Protein AF-A0A674GIJ9-F1 (afdb_monomer)

Nearest PDB structures (foldseek):
  6zr5-assembly1_A  TM=9.001E-01  e=4.070E-04  Homo sapiens
  6zr5-assembly2_B  TM=8.713E-01  e=4.970E-04  Homo sapiens
  8wgf-assembly1_A  TM=8.952E-01  e=9.052E-04  Homo sapiens
  3elj-assembly1_A  TM=8.891E-01  e=1.542E-03  Homo sapiens
  4kkg-assembly1_A  TM=8.463E-01  e=1.263E-03  Homo sapiens

Organism: Taeniopygia guttata (NCBI:txid59729)

Sequence (79 aa):
MSRHFLYYFGEPTLDVKIAFCQGFGKQVDVSYIAKHYNMSKSKVDNQFYSVEVGDSTFTVLKRYQNLKPIGSGAQGIVW

pLDDT: mean 73.97, std 19.43, range [34.69, 96.25]

Structure (mmCIF, N/CA/C/O backbone):
data_AF-A0A674GIJ9-F1
#
_entry.id   AF-A0A674GIJ9-F1
#
loop_
_atom_site.group_PDB
_atom_site.id
_atom_site.type_symbol
_atom_site.label_atom_id
_atom_site.label_alt_id
_atom_site.label_comp_id
_atom_site.label_asym_id
_atom_site.label_entity_id
_atom_site.label_seq_id
_atom_site.pdbx_PDB_ins_code
_atom_site.Cartn_x
_atom_site.Cartn_y
_atom_site.Cartn_z
_atom_site.occupancy
_atom_site.B_iso_or_equiv
_atom_site.auth_seq_id
_atom_site.auth_comp_id
_atom_site.auth_asym_id
_atom_site.auth_atom_id
_atom_site.pdbx_PDB_model_num
ATOM 1 N N . MET A 1 1 ? -27.167 22.746 42.678 1.00 35.22 1 MET A N 1
ATOM 2 C CA . MET A 1 1 ? -26.828 23.410 41.403 1.00 35.22 1 MET A CA 1
ATOM 3 C C . MET A 1 1 ? -25.825 22.573 40.610 1.00 35.22 1 MET A C 1
ATOM 5 O O . MET A 1 1 ? -24.703 22.394 41.053 1.00 35.22 1 MET A O 1
ATOM 9 N N . SER A 1 2 ? -26.293 22.037 39.479 1.00 40.84 2 SER A N 1
ATOM 10 C CA . SER A 1 2 ? -25.597 21.774 38.207 1.00 40.84 2 SER A CA 1
ATOM 11 C C . SER A 1 2 ? -24.150 21.235 38.204 1.00 40.84 2 SER A C 1
ATOM 13 O O . SER A 1 2 ? -23.192 22.000 38.178 1.00 40.84 2 SER A O 1
ATOM 15 N N . ARG A 1 3 ? -23.995 19.907 38.062 1.00 42.59 3 ARG A N 1
ATOM 16 C CA . ARG A 1 3 ? -22.812 19.276 37.425 1.00 42.59 3 ARG A CA 1
ATOM 17 C C . ARG A 1 3 ? -23.083 18.987 35.944 1.00 42.59 3 ARG A C 1
ATOM 19 O 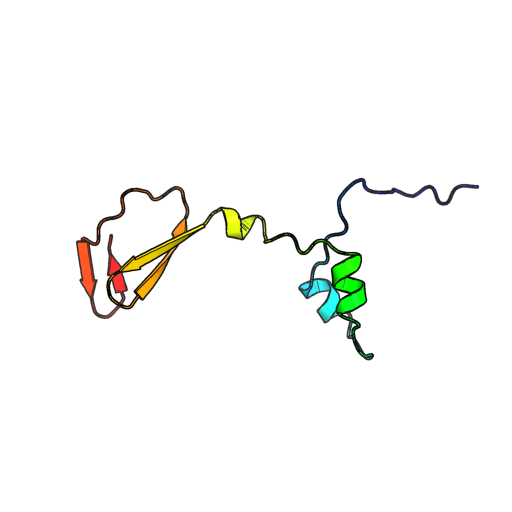O . ARG A 1 3 ? -22.742 17.932 35.427 1.00 42.59 3 ARG A O 1
ATOM 26 N N . HIS A 1 4 ? -23.744 19.923 35.272 1.00 36.06 4 HIS A N 1
ATOM 27 C CA . HIS A 1 4 ? -24.161 19.800 33.877 1.00 36.06 4 HIS A CA 1
ATOM 28 C C . HIS A 1 4 ? -23.050 20.229 32.899 1.00 36.06 4 HIS A C 1
ATOM 30 O O . HIS A 1 4 ? -23.321 20.795 31.841 1.00 36.06 4 HIS A O 1
ATOM 36 N N . PHE A 1 5 ? -21.785 19.987 33.258 1.00 35.47 5 PHE A N 1
ATOM 37 C CA . PHE A 1 5 ? -20.651 20.266 32.385 1.00 35.47 5 PHE A CA 1
ATOM 38 C C . PHE A 1 5 ? -20.463 19.099 31.414 1.00 35.47 5 PHE A C 1
ATOM 40 O O . PHE A 1 5 ? -19.717 18.161 31.664 1.00 35.47 5 PHE A O 1
ATOM 47 N N . LEU A 1 6 ? -21.187 19.217 30.301 1.00 34.69 6 LEU A N 1
ATOM 48 C CA . LEU A 1 6 ? -20.810 18.714 28.984 1.00 34.69 6 LEU A CA 1
ATOM 49 C C . LEU A 1 6 ? -20.627 17.192 28.897 1.00 34.69 6 LEU A C 1
ATOM 51 O O . LEU A 1 6 ? -19.521 16.677 28.752 1.00 34.69 6 LEU A O 1
ATOM 55 N N . TYR A 1 7 ? -21.760 16.486 28.855 1.00 37.28 7 TYR A N 1
ATOM 56 C CA . TYR A 1 7 ? -21.855 15.251 28.077 1.00 37.28 7 TYR A CA 1
ATOM 57 C C . TYR A 1 7 ? -21.585 15.618 26.610 1.00 37.28 7 TYR A C 1
ATOM 59 O O . TYR A 1 7 ? -22.488 16.004 25.868 1.00 37.28 7 TYR A O 1
ATOM 67 N N . TYR A 1 8 ? -20.316 15.579 26.207 1.00 42.03 8 TYR A N 1
ATOM 68 C CA . TYR A 1 8 ? -19.967 15.553 24.796 1.00 42.03 8 TYR A CA 1
ATOM 69 C C . TYR A 1 8 ? -20.528 14.250 24.232 1.00 42.03 8 TYR A C 1
ATOM 71 O O . TYR A 1 8 ? -20.103 13.156 24.592 1.00 42.03 8 TYR A O 1
ATOM 79 N N . PHE A 1 9 ? -21.547 14.399 23.392 1.00 43.03 9 PHE A N 1
ATOM 80 C CA . PHE A 1 9 ? -22.193 13.351 22.618 1.00 43.03 9 PHE A CA 1
ATOM 81 C C . PHE A 1 9 ? -21.212 12.849 21.549 1.00 43.03 9 PHE A C 1
ATOM 83 O O . PHE A 1 9 ? -21.266 13.228 20.383 1.00 43.03 9 PHE A O 1
ATOM 90 N N . GLY A 1 10 ? -20.237 12.062 21.982 1.00 54.94 10 GLY A N 1
ATOM 91 C CA . GLY A 1 10 ? -19.263 11.384 21.144 1.00 54.94 10 GLY A CA 1
ATOM 92 C C . GLY A 1 10 ? -18.863 10.109 21.863 1.00 54.94 10 GLY A C 1
ATOM 93 O O . GLY A 1 10 ? -18.668 10.131 23.076 1.00 54.94 10 GLY A O 1
ATOM 94 N N . GLU A 1 11 ? -18.830 8.991 21.142 1.00 55.72 11 GLU A N 1
ATOM 95 C CA . GLU A 1 11 ? -18.485 7.695 21.724 1.00 55.72 11 GLU A CA 1
ATOM 96 C C . GLU A 1 11 ? -17.195 7.781 22.560 1.00 55.72 11 GLU A C 1
ATOM 98 O O . GLU A 1 11 ? -16.264 8.494 22.174 1.00 55.72 11 GLU A O 1
ATOM 103 N N . PRO A 1 12 ? -17.106 7.065 23.693 1.00 59.75 12 PRO A N 1
ATOM 104 C CA . PRO A 1 12 ? -15.890 7.021 24.492 1.00 59.75 12 PRO A CA 1
ATOM 105 C C . PRO A 1 12 ? -14.758 6.374 23.680 1.00 59.75 12 PRO A C 1
ATOM 107 O O . PRO A 1 12 ? -14.651 5.152 23.582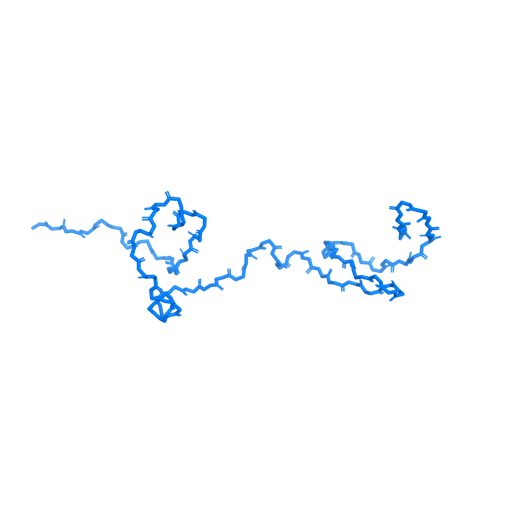 1.00 59.75 12 PRO A O 1
ATOM 110 N N . THR A 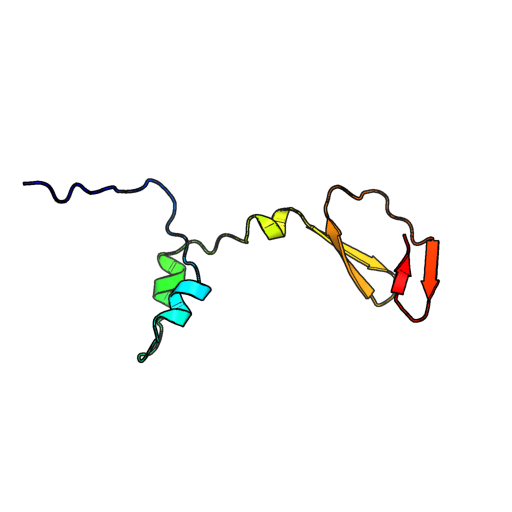1 13 ? -13.898 7.197 23.082 1.00 62.31 13 THR A N 1
ATOM 111 C CA . THR A 1 13 ? -12.671 6.762 22.403 1.00 62.31 13 THR A CA 1
ATOM 112 C C . THR A 1 13 ? -11.488 6.887 23.359 1.00 62.31 13 THR A C 1
ATOM 114 O O . THR A 1 13 ? -11.227 7.977 23.872 1.00 62.31 13 THR A O 1
ATOM 117 N N . LEU A 1 14 ? -10.764 5.791 23.599 1.00 68.88 14 LEU A N 1
ATOM 118 C CA . LEU A 1 14 ? -9.549 5.791 24.420 1.00 68.88 14 LEU A CA 1
ATOM 119 C C . LEU A 1 14 ? -8.315 6.069 23.550 1.00 68.88 14 LEU A C 1
ATOM 121 O O . LEU A 1 14 ? -7.990 5.279 22.666 1.00 68.88 14 LEU A O 1
ATOM 125 N N . ASP A 1 15 ? -7.586 7.150 23.833 1.00 67.19 15 ASP A N 1
ATOM 126 C CA . ASP A 1 15 ? -6.246 7.357 23.274 1.00 67.19 15 ASP A CA 1
ATOM 127 C C . ASP A 1 15 ? -5.207 6.625 24.139 1.00 67.19 15 ASP A C 1
ATOM 129 O O . ASP A 1 15 ? -4.864 7.049 25.246 1.00 67.19 15 ASP A O 1
ATOM 133 N N . VAL A 1 16 ? -4.702 5.503 23.622 1.00 64.69 16 VAL A N 1
ATOM 134 C CA . VAL A 1 16 ? -3.732 4.644 24.317 1.00 64.69 16 VAL A CA 1
ATOM 135 C C . VAL A 1 16 ? -2.411 5.374 24.590 1.00 64.69 16 VAL A C 1
ATOM 137 O O . VAL A 1 16 ? -1.775 5.100 25.609 1.00 64.69 16 VAL A O 1
ATOM 140 N N . LYS A 1 17 ? -2.002 6.337 23.744 1.00 57.94 17 LYS A N 1
ATOM 141 C CA . LYS A 1 17 ? -0.781 7.125 23.990 1.00 57.94 17 LYS A CA 1
ATOM 142 C C . LYS A 1 17 ? -0.954 8.019 25.216 1.00 57.94 17 LYS A C 1
ATOM 144 O O . LYS A 1 17 ? -0.061 8.061 26.057 1.00 57.94 17 LYS A O 1
ATOM 149 N N . ILE A 1 18 ? -2.113 8.669 25.354 1.00 60.53 18 ILE A N 1
ATOM 150 C CA . ILE A 1 18 ? -2.434 9.489 26.536 1.00 60.53 18 ILE A CA 1
ATOM 151 C C . ILE A 1 18 ? -2.519 8.617 27.792 1.00 60.53 18 ILE A C 1
ATOM 153 O O . ILE A 1 18 ? -1.955 8.982 28.824 1.00 60.53 18 ILE A O 1
ATOM 157 N N . ALA A 1 19 ? -3.165 7.450 27.699 1.00 60.72 19 ALA A N 1
ATOM 158 C CA . ALA A 1 1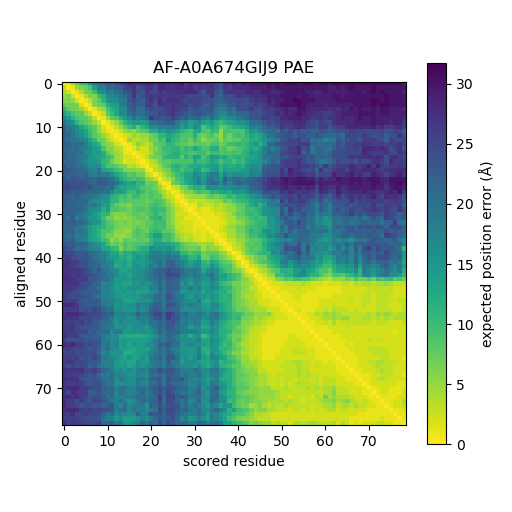9 ? -3.287 6.521 28.819 1.00 60.72 19 ALA A CA 1
ATOM 159 C C . ALA A 1 19 ? -1.910 6.075 29.352 1.00 60.72 19 ALA A C 1
ATOM 161 O O . ALA A 1 19 ? -1.689 6.059 30.560 1.00 60.72 19 ALA A O 1
ATOM 162 N N . PHE A 1 20 ? -0.95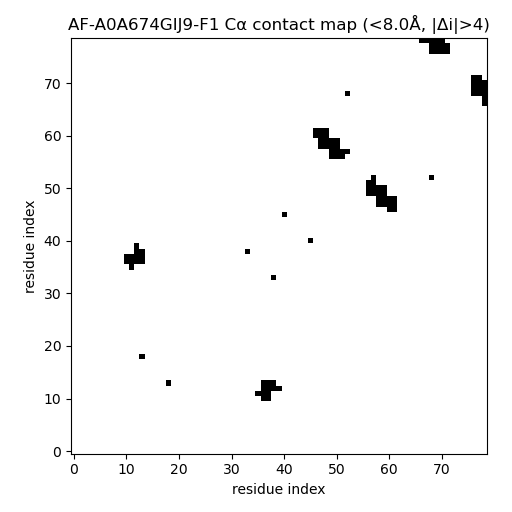3 5.773 28.467 1.00 62.59 20 PHE A N 1
ATOM 163 C CA . PHE A 1 20 ? 0.388 5.329 28.865 1.00 62.59 20 PHE A CA 1
ATOM 164 C C . PHE A 1 20 ? 1.272 6.443 29.447 1.00 62.59 20 PHE A C 1
ATOM 166 O O . PHE A 1 20 ? 2.058 6.177 30.358 1.00 62.59 20 PHE A O 1
ATOM 173 N N . CYS A 1 21 ? 1.134 7.690 28.983 1.00 57.38 21 CYS A N 1
ATOM 174 C CA . CYS A 1 21 ? 1.895 8.829 29.514 1.00 57.38 21 CYS A CA 1
ATOM 1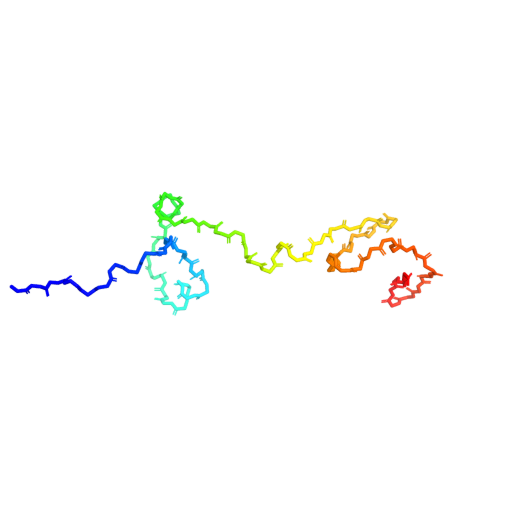75 C C . CYS A 1 21 ? 1.545 9.177 30.974 1.00 57.38 21 CYS A C 1
ATOM 177 O O . CYS A 1 21 ? 2.326 9.860 31.633 1.00 57.38 21 CYS A O 1
ATOM 179 N N . GLN A 1 22 ? 0.407 8.702 31.492 1.00 56.91 22 GLN A N 1
ATOM 180 C CA . GLN A 1 22 ? -0.036 8.956 32.868 1.00 56.91 22 GLN A CA 1
ATOM 181 C C . GLN A 1 22 ? 0.430 7.906 33.892 1.00 56.91 22 GLN A C 1
ATOM 183 O O . GLN A 1 22 ? -0.004 7.949 35.038 1.00 56.91 22 GLN A O 1
ATOM 188 N N . GLY A 1 23 ? 1.357 7.011 33.527 1.00 50.31 23 GLY A N 1
ATOM 189 C CA . GLY A 1 23 ? 2.071 6.167 34.488 1.00 50.31 23 GLY A CA 1
ATOM 190 C C . GLY A 1 23 ? 1.150 5.214 35.251 1.00 50.31 23 GLY A C 1
ATOM 191 O O . GLY A 1 23 ? 0.827 5.435 36.418 1.00 50.31 23 GLY A O 1
ATOM 192 N N . PHE A 1 24 ? 0.757 4.109 34.618 1.00 54.41 24 PHE A N 1
ATOM 193 C CA . PHE A 1 24 ? 0.050 3.034 35.310 1.00 54.41 24 PHE A CA 1
ATOM 194 C C . PHE A 1 24 ? 0.981 2.336 36.313 1.00 54.41 24 PHE A C 1
ATOM 196 O O . PHE A 1 24 ? 1.594 1.316 36.022 1.00 54.41 24 PHE A O 1
ATOM 203 N N . GLY A 1 25 ? 1.055 2.864 37.535 1.00 54.75 25 GLY A N 1
ATOM 204 C CA . GLY A 1 25 ? 1.646 2.175 38.687 1.00 54.75 25 GLY A CA 1
ATOM 205 C C . GLY A 1 25 ? 0.786 1.018 39.221 1.00 54.75 25 GLY A C 1
ATOM 206 O O . GLY A 1 25 ? 1.083 0.480 40.284 1.00 54.75 25 GLY A O 1
ATOM 207 N N . LYS A 1 26 ? -0.310 0.659 38.536 1.00 60.94 26 LYS A N 1
ATOM 208 C CA . LYS A 1 26 ? -1.244 -0.413 38.911 1.00 60.94 26 LYS A CA 1
ATOM 209 C C . LYS A 1 26 ? -1.704 -1.180 37.672 1.00 60.94 26 LYS A C 1
ATOM 211 O O . LYS A 1 26 ? -1.776 -0.618 36.583 1.00 60.94 26 LYS A O 1
ATOM 216 N N . GLN A 1 27 ? -2.014 -2.460 37.873 1.00 65.12 27 GLN A N 1
ATOM 217 C CA . GLN A 1 27 ? -2.509 -3.383 36.853 1.00 65.12 27 GLN A CA 1
ATOM 218 C C . GLN A 1 27 ? -3.703 -2.785 36.093 1.00 65.12 27 GLN A C 1
ATOM 220 O O . GLN A 1 27 ? -4.673 -2.336 36.702 1.00 65.12 27 GLN A O 1
ATOM 225 N N . VAL A 1 28 ? -3.617 -2.776 34.763 1.00 68.62 28 VAL A N 1
ATOM 226 C CA . VAL A 1 28 ? -4.676 -2.282 33.876 1.00 68.62 28 VAL A CA 1
ATOM 227 C C . VAL A 1 28 ? -5.652 -3.419 33.583 1.00 68.62 28 VAL A C 1
ATOM 229 O O . VAL A 1 28 ? -5.260 -4.441 33.022 1.00 68.62 28 VAL A O 1
ATOM 232 N N . ASP A 1 29 ? -6.926 -3.240 33.939 1.00 74.62 29 ASP A N 1
ATOM 233 C CA . ASP A 1 29 ? -7.994 -4.173 33.570 1.00 74.62 29 ASP A CA 1
ATOM 234 C C . ASP A 1 29 ? -8.455 -3.913 32.128 1.00 74.62 29 ASP A C 1
ATOM 236 O O . ASP A 1 29 ? -9.238 -3.005 31.833 1.00 74.62 29 ASP A O 1
ATOM 240 N N . VAL A 1 30 ? -7.957 -4.745 31.216 1.00 71.69 30 VAL A N 1
ATOM 241 C CA . VAL A 1 30 ? -8.262 -4.677 29.781 1.00 71.69 30 VAL A CA 1
ATOM 242 C C . VAL A 1 30 ? -9.739 -4.997 29.496 1.00 71.69 30 VAL A C 1
ATOM 244 O O . VAL A 1 30 ? -10.295 -4.508 28.512 1.00 71.69 30 VAL A O 1
ATOM 247 N N . SER A 1 31 ? -10.409 -5.767 30.364 1.00 76.00 31 SER A N 1
ATOM 24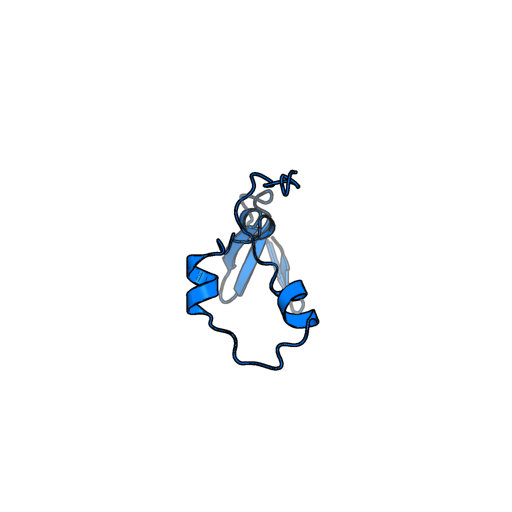8 C CA . SER A 1 31 ? -11.812 -6.154 30.176 1.00 76.00 31 SER A CA 1
ATOM 249 C C . SER A 1 31 ? -12.777 -4.993 30.430 1.00 76.00 31 SER A C 1
ATOM 251 O O . SER A 1 31 ? -13.762 -4.839 29.706 1.00 76.00 31 SER A O 1
ATOM 253 N N . TYR A 1 32 ? -12.470 -4.138 31.411 1.00 74.56 32 TYR A N 1
ATOM 254 C CA . TYR A 1 32 ? -13.209 -2.902 31.669 1.00 74.56 32 TYR A CA 1
ATOM 255 C C . TYR A 1 32 ? -13.063 -1.926 30.497 1.00 74.56 32 TYR A C 1
ATOM 257 O O . TYR A 1 32 ? -14.049 -1.362 30.024 1.00 74.56 32 TYR A O 1
ATOM 265 N N . ILE A 1 33 ? -11.845 -1.788 29.966 1.00 74.31 33 ILE A N 1
ATOM 266 C CA . ILE A 1 33 ? -11.572 -0.923 28.813 1.00 74.31 33 ILE A CA 1
ATOM 267 C C . ILE A 1 33 ? -12.385 -1.369 27.595 1.00 74.31 33 ILE A C 1
ATOM 269 O O . ILE A 1 33 ? -13.091 -0.557 27.005 1.00 74.31 33 ILE A O 1
ATOM 273 N N . ALA A 1 34 ? -12.345 -2.660 27.258 1.00 74.00 34 ALA A N 1
ATOM 274 C CA . ALA A 1 34 ? -13.037 -3.192 26.085 1.00 74.00 34 ALA A CA 1
ATOM 275 C C . ALA A 1 34 ? -14.571 -3.053 26.154 1.00 74.00 34 ALA A C 1
ATOM 277 O O . ALA A 1 34 ? -15.224 -2.978 25.117 1.00 74.00 34 ALA A O 1
ATOM 278 N N . LYS A 1 35 ? -15.157 -3.019 27.359 1.00 76.81 35 LYS A N 1
ATOM 279 C CA . LYS A 1 35 ? -16.607 -2.837 27.557 1.00 76.81 35 LYS A CA 1
ATOM 280 C C . LYS A 1 35 ? -17.057 -1.384 27.445 1.00 76.81 35 LYS A C 1
ATOM 282 O O . LYS A 1 35 ? -18.204 -1.135 27.086 1.00 76.81 35 LYS A O 1
ATOM 287 N N . HIS A 1 36 ? -16.188 -0.444 27.807 1.00 73.38 36 HIS A N 1
ATOM 288 C CA . HIS A 1 36 ? -16.557 0.961 27.976 1.00 73.38 36 HIS A CA 1
ATOM 289 C C . HIS A 1 36 ? -15.979 1.892 26.917 1.00 73.38 36 HIS A C 1
ATOM 291 O O . HIS A 1 36 ? -16.456 3.016 26.812 1.00 73.38 36 HIS A O 1
ATOM 297 N N . TYR A 1 37 ? -14.995 1.447 26.137 1.00 69.69 37 TYR A N 1
ATOM 298 C CA . TYR A 1 37 ? -14.372 2.250 2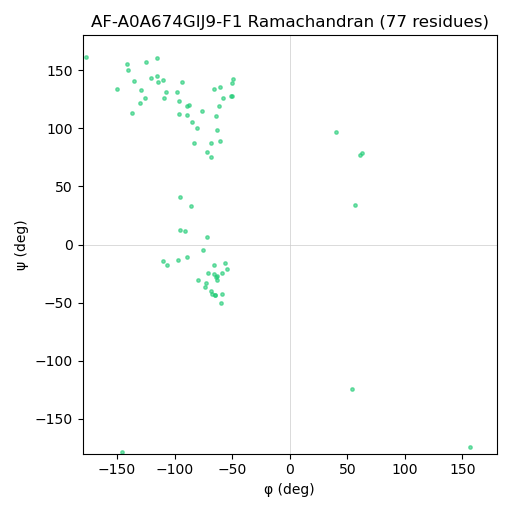5.094 1.00 69.69 37 TYR A CA 1
ATOM 299 C C . TYR A 1 37 ? -14.434 1.520 23.760 1.00 69.69 37 TYR A C 1
ATOM 301 O O . TYR A 1 37 ? -13.973 0.384 23.636 1.00 69.69 37 TYR A O 1
ATOM 309 N N . ASN A 1 38 ? -14.980 2.190 22.746 1.00 67.25 38 ASN A N 1
ATOM 310 C CA . ASN A 1 38 ? -14.953 1.662 21.393 1.00 67.25 38 ASN A CA 1
ATOM 311 C C . ASN A 1 38 ? -13.542 1.871 20.839 1.00 67.25 38 ASN A C 1
ATOM 313 O O . ASN A 1 38 ? -13.085 3.007 20.674 1.00 67.25 38 ASN A O 1
ATOM 317 N N . MET A 1 39 ? -12.834 0.775 20.566 1.00 63.97 39 MET A N 1
ATOM 318 C CA . MET A 1 39 ? -11.558 0.820 19.858 1.00 63.97 39 MET A CA 1
ATOM 319 C C . MET A 1 39 ? -11.852 1.147 18.397 1.00 63.97 39 MET A C 1
ATOM 321 O O . MET A 1 39 ? -11.903 0.266 17.539 1.00 63.97 39 MET A O 1
ATOM 325 N N . SER A 1 40 ? -12.091 2.425 18.101 1.00 62.34 40 SER A N 1
ATOM 326 C CA . SER A 1 40 ? -12.249 2.853 16.722 1.00 62.34 40 SER A CA 1
ATOM 327 C C . SER A 1 40 ? -10.940 2.556 16.005 1.00 62.34 40 SER A C 1
ATOM 329 O O . SER A 1 40 ? -9.893 3.105 16.367 1.00 62.34 40 SER A O 1
ATOM 331 N N . LYS A 1 41 ? -10.993 1.701 14.980 1.00 59.53 41 LYS A N 1
ATOM 332 C CA . LYS A 1 41 ? -9.905 1.598 14.010 1.00 59.53 41 LYS A CA 1
ATOM 333 C C . LYS A 1 41 ? -9.597 3.023 13.563 1.00 59.53 41 LYS A C 1
ATOM 335 O O . LYS A 1 41 ? -10.532 3.776 13.272 1.00 59.53 41 LYS A O 1
ATOM 340 N N . SER A 1 42 ? -8.331 3.429 13.634 1.00 62.59 42 SER A N 1
ATOM 341 C CA . SER A 1 42 ? -7.971 4.827 13.409 1.00 62.59 42 SER A CA 1
ATOM 342 C C . SER A 1 42 ? -8.612 5.294 12.091 1.00 62.59 42 SER A C 1
ATOM 344 O O . SER A 1 42 ? -8.637 4.541 11.114 1.00 62.59 42 SER A O 1
ATOM 346 N N . LYS A 1 43 ? -9.162 6.518 12.021 1.00 62.19 43 LYS A N 1
ATOM 347 C CA . LYS A 1 43 ? -9.711 7.042 10.748 1.00 62.19 43 LYS A CA 1
ATOM 348 C C . LYS A 1 43 ? -8.675 6.988 9.610 1.00 62.19 43 LYS A C 1
ATOM 350 O O . LYS A 1 43 ? -9.052 6.999 8.440 1.00 62.19 43 LYS A O 1
ATOM 355 N N . VAL A 1 44 ? -7.389 6.915 9.962 1.00 63.38 44 VAL A N 1
ATOM 356 C CA . VAL A 1 44 ? -6.252 6.764 9.054 1.00 63.38 44 VAL A CA 1
ATOM 357 C C . VAL A 1 44 ? -6.248 5.382 8.390 1.00 63.38 44 VAL A C 1
ATOM 359 O O . VAL A 1 44 ? -6.057 5.311 7.181 1.00 63.38 44 VAL A O 1
ATOM 362 N N . ASP A 1 45 ? -6.570 4.299 9.104 1.00 64.75 45 ASP A N 1
ATOM 363 C CA . ASP A 1 45 ? -6.532 2.926 8.568 1.00 64.75 45 ASP A CA 1
ATOM 364 C C . ASP A 1 45 ? -7.535 2.708 7.425 1.00 64.75 45 ASP A C 1
ATOM 366 O O . ASP A 1 45 ? -7.299 1.903 6.527 1.00 64.75 45 ASP A O 1
ATOM 370 N N . ASN A 1 46 ? -8.648 3.450 7.407 1.00 80.50 46 ASN A N 1
ATOM 371 C CA . ASN A 1 46 ? -9.627 3.351 6.323 1.00 80.50 46 ASN A CA 1
ATOM 372 C C . ASN A 1 46 ? -9.167 4.039 5.019 1.00 80.50 46 ASN A C 1
ATOM 374 O O . ASN A 1 46 ? -9.863 3.955 4.006 1.00 80.50 46 ASN A O 1
ATOM 378 N N . GLN A 1 47 ? -8.018 4.719 5.007 1.00 90.25 47 GLN A N 1
ATOM 379 C CA . GLN A 1 47 ? -7.481 5.372 3.806 1.00 90.25 47 GLN A CA 1
ATOM 380 C C . GLN A 1 47 ? -6.578 4.460 2.972 1.00 90.25 47 GLN A C 1
ATOM 382 O O . GLN A 1 47 ? -6.257 4.812 1.835 1.00 90.25 47 GLN A O 1
ATOM 387 N N . PHE A 1 48 ? -6.197 3.298 3.507 1.00 94.88 48 PHE A N 1
ATOM 388 C CA . PHE A 1 48 ? -5.238 2.395 2.883 1.00 94.88 48 PHE A CA 1
ATOM 389 C C . PHE A 1 48 ? -5.865 1.053 2.492 1.00 94.88 48 PHE A C 1
ATOM 391 O O . PHE A 1 48 ? -6.931 0.675 2.984 1.00 94.88 48 PHE A O 1
ATOM 398 N N . TYR A 1 49 ? -5.201 0.345 1.585 1.00 94.00 49 TYR A N 1
ATOM 399 C CA . TYR A 1 49 ? -5.471 -1.044 1.234 1.00 94.00 49 TYR A CA 1
ATOM 400 C C . TYR A 1 49 ? -4.150 -1.787 1.002 1.00 94.00 49 TYR A C 1
ATOM 402 O O . TYR A 1 49 ? -3.134 -1.159 0.697 1.00 94.00 49 TYR A O 1
ATOM 410 N N . SER A 1 50 ? -4.168 -3.108 1.181 1.00 93.75 50 SER A N 1
ATOM 411 C CA . SER A 1 50 ? -2.994 -3.960 0.978 1.00 93.75 50 SER A CA 1
ATOM 412 C C . SER A 1 50 ? -2.965 -4.521 -0.440 1.00 93.75 50 SER A C 1
ATOM 414 O O . SER A 1 50 ? -4.004 -4.928 -0.960 1.00 93.75 50 SER A O 1
ATOM 416 N N . VAL A 1 51 ? -1.778 -4.567 -1.043 1.00 93.38 51 VAL A N 1
ATOM 417 C CA . VAL A 1 51 ? -1.530 -5.190 -2.350 1.00 93.38 51 VAL A CA 1
ATOM 418 C C . VAL A 1 51 ? -0.349 -6.140 -2.244 1.00 93.38 51 VAL A C 1
ATOM 420 O O . VAL A 1 51 ? 0.687 -5.776 -1.692 1.00 93.38 51 VAL A O 1
ATOM 423 N N . GLU A 1 52 ? -0.496 -7.342 -2.781 1.00 93.94 52 GLU A N 1
ATOM 424 C CA . GLU A 1 52 ? 0.554 -8.360 -2.805 1.00 93.94 52 GLU A CA 1
ATOM 425 C C . GLU A 1 52 ? 1.275 -8.353 -4.161 1.00 93.94 52 GLU A C 1
ATOM 427 O O . GLU A 1 52 ? 0.632 -8.348 -5.212 1.00 93.94 52 GLU A O 1
ATOM 432 N N . VAL A 1 53 ? 2.613 -8.340 -4.138 1.00 91.44 53 VAL A N 1
ATOM 433 C CA . VAL A 1 53 ? 3.479 -8.485 -5.323 1.00 91.44 53 VAL A CA 1
ATOM 434 C C . VAL A 1 53 ? 4.632 -9.410 -4.990 1.00 91.44 53 VAL A C 1
ATOM 436 O O . VAL A 1 53 ? 5.507 -9.049 -4.200 1.00 91.44 53 VAL A O 1
ATOM 439 N N . GLY A 1 54 ? 4.655 -10.584 -5.621 1.00 88.56 54 GLY A N 1
ATOM 440 C CA . GLY A 1 54 ? 5.602 -11.635 -5.251 1.00 88.56 54 GLY A CA 1
ATOM 441 C C . GLY A 1 54 ? 5.486 -11.929 -3.755 1.00 88.56 54 GLY A C 1
ATOM 442 O O . GLY A 1 54 ? 4.384 -12.145 -3.261 1.00 88.56 54 GLY A O 1
ATOM 443 N N . ASP A 1 55 ? 6.604 -11.824 -3.037 1.00 92.81 55 ASP A N 1
ATOM 444 C CA . ASP A 1 55 ? 6.679 -12.096 -1.594 1.00 92.81 55 ASP A CA 1
ATOM 445 C C . ASP A 1 55 ? 6.530 -10.830 -0.723 1.00 92.81 55 ASP A C 1
ATOM 447 O O . ASP A 1 55 ? 6.841 -10.840 0.467 1.00 92.81 55 ASP A O 1
ATOM 451 N N . SER A 1 56 ? 6.106 -9.703 -1.311 1.00 92.56 56 SER A N 1
ATOM 452 C CA . SER A 1 56 ? 5.981 -8.411 -0.623 1.00 92.56 56 SER A CA 1
ATOM 453 C C . SER A 1 56 ? 4.529 -7.947 -0.520 1.00 92.56 56 SER A C 1
ATOM 455 O O . SER A 1 56 ? 3.765 -8.022 -1.483 1.00 92.56 56 SER A O 1
ATOM 457 N N . THR A 1 57 ? 4.171 -7.372 0.630 1.00 95.56 57 THR A N 1
ATOM 458 C CA . THR A 1 57 ? 2.881 -6.705 0.851 1.00 95.56 57 THR A CA 1
ATOM 459 C C . THR A 1 57 ? 3.078 -5.198 0.951 1.00 95.56 57 THR A C 1
ATOM 461 O O . THR A 1 57 ? 3.849 -4.709 1.777 1.00 95.56 57 THR A O 1
ATOM 464 N N . PHE A 1 58 ? 2.341 -4.451 0.136 1.00 95.12 58 PHE A N 1
ATOM 465 C CA . PHE A 1 58 ? 2.365 -2.995 0.090 1.00 95.12 58 PHE A CA 1
ATOM 466 C C . PHE A 1 58 ? 1.096 -2.420 0.703 1.00 95.12 58 PHE A C 1
ATOM 468 O O . PHE A 1 58 ? -0.005 -2.804 0.321 1.00 95.12 58 PHE A O 1
ATOM 475 N N . THR A 1 59 ? 1.247 -1.445 1.595 1.00 94.50 59 THR A N 1
ATOM 476 C CA . THR A 1 59 ? 0.129 -0.656 2.122 1.00 94.50 59 THR A CA 1
ATOM 477 C C . THR A 1 59 ? 0.020 0.636 1.325 1.00 94.50 59 THR A C 1
ATOM 479 O O . THR A 1 59 ? 0.895 1.499 1.390 1.00 94.50 59 THR A O 1
ATOM 482 N N . VAL A 1 60 ? -1.057 0.774 0.557 1.00 95.06 60 VAL A N 1
ATOM 483 C CA . VAL A 1 60 ? -1.221 1.820 -0.457 1.00 95.06 60 VAL A CA 1
ATOM 484 C C . VAL A 1 60 ? -2.439 2.677 -0.138 1.00 95.06 60 VAL A C 1
ATOM 486 O O . VAL A 1 60 ? -3.463 2.174 0.311 1.00 95.06 60 VAL A O 1
ATOM 489 N N . LEU A 1 61 ? -2.366 3.985 -0.393 1.00 94.88 61 LEU A N 1
ATOM 490 C CA . LEU A 1 61 ? -3.536 4.862 -0.297 1.00 94.88 61 LEU A CA 1
ATOM 491 C C . LEU A 1 61 ? -4.579 4.508 -1.367 1.00 94.88 61 LEU A C 1
ATOM 493 O O . LEU A 1 61 ? -4.251 4.438 -2.548 1.00 94.88 61 LEU A O 1
ATOM 497 N N . LYS A 1 62 ? -5.857 4.413 -0.982 1.00 94.19 62 LYS A N 1
ATOM 498 C CA . LYS A 1 62 ? -6.994 4.033 -1.855 1.00 94.19 62 LYS A CA 1
ATOM 499 C C . LYS A 1 62 ? -7.187 4.900 -3.112 1.00 94.19 62 LYS A C 1
ATOM 501 O O . LYS A 1 62 ? -7.906 4.503 -4.026 1.00 94.19 62 LYS A O 1
ATOM 506 N N . ARG A 1 63 ? -6.568 6.086 -3.168 1.00 96.00 63 ARG A N 1
ATOM 507 C CA . ARG A 1 63 ? -6.563 6.955 -4.360 1.00 96.00 63 ARG A CA 1
ATOM 508 C C . ARG A 1 63 ? -5.711 6.406 -5.507 1.00 96.00 63 ARG A C 1
ATOM 510 O O . ARG A 1 63 ? -5.946 6.769 -6.651 1.00 96.00 63 ARG A O 1
ATOM 517 N N . TYR A 1 64 ? -4.724 5.566 -5.209 1.00 96.06 64 TYR A N 1
ATOM 518 C CA . TYR A 1 64 ? -3.914 4.903 -6.222 1.00 96.06 64 TYR A CA 1
ATOM 519 C C . TYR A 1 64 ? -4.594 3.589 -6.584 1.00 96.06 64 TYR A C 1
ATOM 521 O O . TYR A 1 64 ? -4.678 2.690 -5.751 1.00 96.06 64 TYR A O 1
ATOM 529 N N . GLN A 1 65 ? -5.121 3.504 -7.801 1.00 94.31 65 GLN A N 1
ATOM 530 C CA . GLN A 1 65 ? -5.893 2.367 -8.302 1.00 94.31 65 GLN A CA 1
ATOM 531 C C . GLN A 1 65 ? -5.261 1.844 -9.588 1.00 94.31 65 GLN A C 1
ATOM 533 O O . GLN A 1 65 ? -4.571 2.590 -10.281 1.00 94.31 65 GLN A O 1
ATOM 538 N N . ASN A 1 66 ? -5.526 0.578 -9.921 1.00 93.81 66 ASN A N 1
ATOM 539 C CA . ASN A 1 66 ? -5.001 -0.078 -11.125 1.00 93.81 66 ASN A CA 1
ATOM 540 C C . ASN A 1 66 ? -3.463 -0.066 -11.213 1.00 93.81 66 ASN A C 1
ATOM 542 O O . ASN A 1 66 ? -2.911 0.032 -12.308 1.00 93.81 66 ASN A O 1
ATOM 546 N N . LEU A 1 67 ? -2.782 -0.150 -10.065 1.00 90.75 67 LEU A N 1
ATOM 547 C CA . LEU A 1 67 ? -1.325 -0.228 -10.001 1.00 90.75 67 LEU A CA 1
ATOM 548 C C . LEU A 1 67 ? -0.826 -1.478 -10.734 1.00 90.75 67 LEU A C 1
ATOM 550 O O . LEU A 1 67 ? -1.380 -2.566 -10.557 1.00 90.75 67 LEU A O 1
ATOM 554 N N . LYS A 1 68 ? 0.223 -1.325 -11.545 1.00 93.38 68 LYS A N 1
ATOM 555 C CA . LYS A 1 68 ? 0.857 -2.430 -12.271 1.00 93.38 68 LYS A CA 1
ATOM 556 C C . LYS A 1 68 ? 2.356 -2.361 -12.029 1.00 93.38 68 LYS A C 1
ATOM 558 O O . LYS A 1 68 ? 2.938 -1.348 -12.373 1.00 93.38 68 LYS A O 1
ATOM 563 N N . PRO A 1 69 ? 3.002 -3.394 -11.478 1.00 91.06 69 PRO A N 1
ATOM 564 C CA . PRO A 1 69 ? 4.440 -3.334 -11.255 1.00 91.06 69 PRO A CA 1
ATOM 565 C C . PRO A 1 69 ? 5.165 -3.074 -12.585 1.00 91.06 69 PRO A C 1
ATOM 567 O O . PRO A 1 69 ? 4.949 -3.797 -13.559 1.00 91.06 69 PRO A O 1
ATOM 570 N N . ILE A 1 70 ? 6.007 -2.039 -12.620 1.00 95.19 70 ILE A N 1
ATOM 571 C CA . ILE A 1 70 ? 6.803 -1.665 -13.801 1.00 95.19 70 ILE A CA 1
ATOM 572 C C . ILE A 1 70 ? 8.284 -2.010 -13.646 1.00 95.19 70 ILE A C 1
ATOM 574 O O . ILE A 1 70 ? 9.004 -2.082 -14.640 1.00 95.19 70 ILE A O 1
ATOM 578 N N . GLY A 1 71 ? 8.756 -2.247 -12.420 1.00 95.62 71 GLY A N 1
ATOM 579 C CA . GLY A 1 71 ? 10.137 -2.652 -12.189 1.00 95.62 71 GLY A CA 1
ATOM 580 C C . GLY A 1 71 ? 10.455 -2.943 -10.729 1.00 95.62 71 GLY A C 1
ATOM 581 O O . GLY A 1 71 ? 9.755 -2.511 -9.816 1.00 95.62 71 GLY A O 1
ATOM 582 N N . SER A 1 72 ? 11.548 -3.665 -10.515 1.00 95.62 72 SER A N 1
ATOM 583 C CA . SER A 1 72 ? 12.093 -3.993 -9.198 1.00 95.62 72 SER A CA 1
ATOM 584 C C . SER A 1 72 ? 13.603 -3.780 -9.195 1.00 95.62 72 SER A C 1
ATOM 586 O O . SER A 1 72 ? 14.276 -4.135 -10.162 1.00 95.62 72 SER A O 1
ATOM 588 N N . GLY A 1 73 ? 14.144 -3.248 -8.105 1.00 95.69 73 GLY A N 1
ATOM 589 C CA . GLY A 1 73 ? 15.579 -3.077 -7.899 1.00 95.69 73 GLY A CA 1
ATOM 590 C C . GLY A 1 73 ? 15.970 -3.269 -6.437 1.00 95.69 73 GLY A C 1
ATOM 591 O O . GLY A 1 73 ? 15.126 -3.525 -5.583 1.00 95.69 73 GLY A O 1
ATOM 592 N N . ALA A 1 74 ? 17.258 -3.098 -6.130 1.00 96.25 74 ALA A N 1
ATOM 593 C CA . ALA A 1 74 ? 17.799 -3.331 -4.786 1.00 96.25 74 ALA A CA 1
ATOM 594 C C . ALA A 1 74 ? 17.155 -2.463 -3.685 1.00 96.25 74 ALA A C 1
ATOM 596 O O . ALA A 1 74 ? 17.176 -2.838 -2.518 1.00 96.25 74 ALA A O 1
ATOM 597 N N . GLN A 1 75 ? 16.597 -1.304 -4.049 1.00 95.81 75 GLN A N 1
ATOM 598 C CA . GLN A 1 75 ? 15.971 -0.367 -3.111 1.00 95.81 75 GLN A CA 1
ATOM 599 C C . GLN A 1 75 ? 14.447 -0.515 -3.017 1.00 95.81 75 GLN A C 1
ATOM 601 O O . GLN A 1 75 ? 13.848 0.054 -2.107 1.00 95.81 75 GLN A O 1
ATOM 606 N N . GLY A 1 76 ? 13.805 -1.238 -3.941 1.00 94.38 76 GLY A N 1
ATOM 607 C CA . GLY A 1 76 ? 12.353 -1.389 -3.920 1.00 94.38 76 GLY A CA 1
ATOM 608 C C . GLY A 1 76 ? 11.712 -1.726 -5.263 1.00 94.38 76 GLY A C 1
ATOM 609 O O . GLY A 1 76 ? 12.381 -1.971 -6.267 1.00 94.38 76 GLY A O 1
ATOM 610 N N . ILE A 1 77 ? 10.380 -1.731 -5.247 1.00 95.31 77 ILE A N 1
ATOM 611 C CA . ILE A 1 77 ? 9.503 -2.012 -6.389 1.00 95.31 77 ILE A CA 1
ATOM 612 C C . ILE A 1 77 ? 8.800 -0.719 -6.809 1.00 95.31 77 ILE A C 1
ATOM 614 O O . ILE A 1 77 ? 8.397 0.081 -5.962 1.00 95.31 77 ILE A O 1
ATOM 618 N N . VAL A 1 78 ? 8.650 -0.533 -8.119 1.00 94.88 78 VAL A N 1
ATOM 619 C CA . VAL A 1 78 ? 7.954 0.593 -8.748 1.00 94.88 78 VAL A CA 1
ATOM 620 C C . VAL A 1 78 ? 6.722 0.075 -9.491 1.00 94.88 78 VAL A C 1
ATOM 622 O O . VAL A 1 78 ? 6.746 -1.020 -10.061 1.00 94.88 78 VAL A O 1
ATOM 625 N N . TRP A 1 79 ? 5.659 0.876 -9.482 1.00 92.31 79 TRP A N 1
ATOM 626 C CA . TRP A 1 79 ? 4.333 0.597 -10.036 1.00 92.31 79 TRP A CA 1
ATOM 627 C C . TRP A 1 79 ? 3.914 1.631 -11.082 1.00 92.31 79 TRP A C 1
ATOM 629 O O . TRP A 1 79 ? 4.553 2.708 -11.110 1.00 92.31 79 TRP A O 1
#

Mean predicted aligned error: 14.73 Å

Secondary structure (DSSP, 8-state):
---------S-----HHHHHHT---S---HHHHHHHS--PPPTTGGGEEEEEETTEEEEEETT--S----EEETTEEE-

Foldseek 3Di:
DDPPPDPPPDQAADDVVVVVVVDCPDDDDVVVCVVRHDPPPPPVQVQWDWDDDPPDIDTGGPVDPPDDFPDADPVGTDD

Solvent-accessible surface area (backbone atoms only — not comparable to full-atom values): 5468 Å² total; per-residue (Å²): 134,82,90,77,79,68,87,67,93,60,81,52,66,74,59,65,69,64,59,59,75,67,59,75,90,58,90,78,64,64,69,61,46,65,75,66,30,59,83,68,75,55,82,67,64,78,45,46,4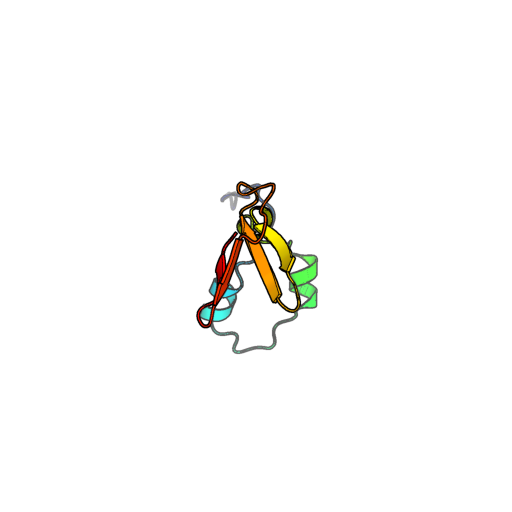6,79,46,79,54,90,98,43,80,42,83,40,54,66,86,70,67,91,78,50,82,75,48,76,56,98,90,50,76,44,94

Radius of gyration: 21.15 Å; Cα contacts (8 Å, |Δi|>4): 50; chains: 1; bounding box: 45×36×55 Å